Protein AF-N9L3M2-F1 (afdb_monomer_lite)

Sequence (86 aa):
MITIQDISALQSMSTFIFVMGIIAGSICTGLFKAIRTAIFLHYKYPSRIKTENGYLYRFRNMYVPLDKRNALRSQAIQKYKESRIK

Structure (mmCIF, N/CA/C/O backbone):
data_AF-N9L3M2-F1
#
_entry.id   AF-N9L3M2-F1
#
loop_
_atom_site.group_PDB
_atom_site.id
_atom_site.type_symbol
_atom_site.label_atom_id
_atom_site.label_alt_id
_atom_site.label_comp_id
_atom_site.label_asym_id
_atom_site.label_entity_id
_atom_site.label_seq_id
_atom_site.pdbx_PDB_ins_code
_atom_site.Cartn_x
_atom_site.Cartn_y
_atom_site.Cartn_z
_atom_site.occupancy
_atom_site.B_iso_or_equiv
_atom_site.auth_seq_id
_atom_site.auth_comp_id
_atom_site.auth_asym_id
_atom_site.auth_atom_id
_atom_site.pdbx_PDB_model_num
ATOM 1 N N . MET A 1 1 ? 28.666 10.654 -44.936 1.00 71.62 1 MET A N 1
ATOM 2 C CA . MET A 1 1 ? 27.899 9.523 -45.494 1.00 71.62 1 MET A CA 1
ATOM 3 C C . MET A 1 1 ? 27.446 8.694 -44.312 1.00 71.62 1 MET A C 1
ATOM 5 O O . MET A 1 1 ? 28.308 8.248 -43.572 1.00 71.62 1 MET A O 1
ATOM 9 N N . ILE A 1 2 ? 26.140 8.592 -44.073 1.00 78.94 2 ILE A N 1
ATOM 10 C CA . ILE A 1 2 ? 25.616 7.715 -43.019 1.00 78.94 2 ILE A CA 1
ATOM 11 C C . ILE A 1 2 ? 25.833 6.281 -43.494 1.00 78.94 2 ILE A C 1
ATOM 13 O O . ILE A 1 2 ? 25.467 5.943 -44.622 1.00 78.94 2 ILE A O 1
ATOM 17 N N . THR A 1 3 ? 26.478 5.470 -42.668 1.00 88.31 3 THR A N 1
ATOM 18 C CA . THR A 1 3 ? 26.762 4.073 -42.985 1.00 88.31 3 THR A CA 1
ATOM 19 C C . THR A 1 3 ? 25.631 3.172 -42.492 1.00 88.31 3 THR A C 1
ATOM 21 O O . THR A 1 3 ? 24.828 3.542 -41.637 1.00 88.31 3 THR A O 1
ATOM 24 N N . ILE A 1 4 ? 25.560 1.949 -43.018 1.00 86.62 4 ILE A N 1
ATOM 25 C CA . ILE A 1 4 ? 24.567 0.950 -42.587 1.00 86.62 4 ILE A CA 1
ATOM 26 C C . ILE A 1 4 ? 24.728 0.621 -41.089 1.00 86.62 4 ILE A C 1
ATOM 28 O O . ILE A 1 4 ? 23.741 0.346 -40.410 1.00 86.62 4 ILE A O 1
ATOM 32 N N . GLN A 1 5 ? 25.955 0.706 -40.563 1.00 88.69 5 GLN A N 1
ATOM 33 C CA . GLN A 1 5 ? 26.246 0.538 -39.137 1.00 88.69 5 GLN A CA 1
ATOM 34 C C . GLN A 1 5 ? 25.669 1.678 -38.289 1.00 88.69 5 GLN A C 1
ATOM 36 O O . GLN A 1 5 ? 25.162 1.428 -37.199 1.00 88.69 5 GLN A O 1
ATOM 41 N N . ASP A 1 6 ? 25.673 2.911 -38.799 1.00 86.88 6 ASP A N 1
ATOM 42 C CA . ASP A 1 6 ? 25.067 4.050 -38.100 1.00 86.88 6 ASP A CA 1
ATOM 43 C C . ASP A 1 6 ? 23.540 3.902 -38.019 1.00 86.88 6 ASP A C 1
ATOM 45 O O . ASP A 1 6 ? 22.931 4.195 -36.989 1.00 86.88 6 ASP A O 1
ATOM 49 N N . ILE A 1 7 ? 22.911 3.392 -39.085 1.00 89.44 7 ILE A N 1
ATOM 50 C CA . ILE A 1 7 ? 21.461 3.144 -39.132 1.00 89.44 7 ILE A CA 1
ATOM 51 C C . ILE A 1 7 ? 21.070 2.022 -38.161 1.00 89.44 7 ILE A C 1
ATOM 53 O O . ILE A 1 7 ? 20.093 2.162 -37.421 1.00 89.44 7 ILE A O 1
ATOM 57 N N . SER A 1 8 ? 21.831 0.925 -38.124 1.00 90.19 8 SER A N 1
ATOM 58 C CA . SER A 1 8 ? 21.548 -0.187 -37.210 1.00 90.19 8 SER A CA 1
ATOM 59 C C . SER A 1 8 ? 21.783 0.196 -35.745 1.00 90.19 8 SER A C 1
ATOM 61 O O . SER A 1 8 ? 20.974 -0.157 -34.881 1.00 90.19 8 SER A O 1
ATOM 63 N N . ALA A 1 9 ? 22.824 0.984 -35.461 1.00 90.19 9 ALA A N 1
ATOM 64 C CA . ALA A 1 9 ? 23.069 1.532 -34.132 1.00 90.19 9 ALA A CA 1
ATOM 65 C C . ALA A 1 9 ? 21.916 2.444 -33.687 1.00 90.19 9 ALA A C 1
ATOM 67 O O . ALA A 1 9 ? 21.383 2.261 -32.590 1.00 90.19 9 ALA A O 1
ATOM 68 N N . LEU A 1 10 ? 21.452 3.350 -34.555 1.00 90.94 10 LEU A N 1
ATOM 69 C CA . LEU A 1 10 ? 20.317 4.226 -34.260 1.00 90.94 10 LEU A CA 1
ATOM 70 C C . LEU A 1 10 ? 19.039 3.428 -33.967 1.00 90.94 10 LEU A C 1
ATOM 72 O O . LEU A 1 10 ? 18.333 3.717 -32.997 1.00 90.94 10 LEU A O 1
ATOM 76 N N . GLN A 1 11 ? 18.764 2.393 -34.766 1.00 91.25 11 GLN A N 1
ATOM 77 C CA . GLN A 1 11 ? 17.617 1.515 -34.554 1.00 91.25 11 GLN A CA 1
ATOM 78 C C . GLN A 1 11 ? 17.709 0.802 -33.201 1.00 91.25 11 GLN A C 1
ATOM 80 O O . GLN A 1 11 ? 16.737 0.825 -32.447 1.00 91.25 11 GLN A O 1
ATOM 85 N N . SER A 1 12 ? 18.876 0.248 -32.852 1.00 93.12 12 SER A N 1
ATOM 86 C CA . SER A 1 12 ? 19.081 -0.420 -31.561 1.00 93.12 12 SER A CA 1
ATOM 87 C C . SER A 1 12 ? 18.881 0.526 -30.371 1.00 93.12 12 SER A C 1
ATOM 89 O O . SER A 1 12 ? 18.174 0.171 -29.422 1.00 93.12 12 SER A O 1
ATOM 91 N N . MET A 1 13 ? 19.412 1.754 -30.447 1.00 94.44 13 MET A N 1
ATOM 92 C CA . MET A 1 13 ? 19.241 2.771 -29.40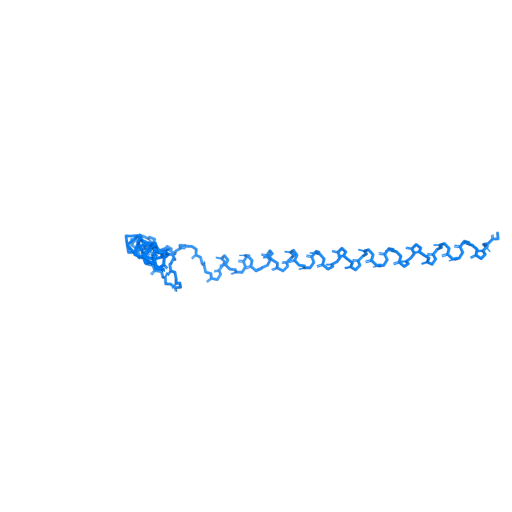6 1.00 94.44 13 MET A CA 1
ATOM 93 C C . MET A 1 13 ? 17.773 3.175 -29.266 1.00 94.44 13 MET A C 1
ATOM 95 O O . MET A 1 13 ? 17.270 3.265 -28.148 1.00 94.44 13 MET A O 1
ATOM 99 N N . SER A 1 14 ? 17.067 3.359 -30.384 1.00 92.81 14 SER A N 1
ATOM 100 C CA . SER A 1 14 ? 15.637 3.676 -30.385 1.00 92.81 14 SER A CA 1
ATOM 101 C C . SER A 1 14 ? 14.816 2.575 -29.710 1.00 92.81 14 SER A C 1
ATOM 103 O O . SER A 1 14 ? 14.040 2.862 -28.794 1.00 92.81 14 SER A O 1
ATOM 105 N N . THR A 1 15 ? 15.041 1.307 -30.074 1.00 94.25 15 THR A N 1
ATOM 106 C CA . THR A 1 15 ? 14.366 0.177 -29.417 1.00 94.25 15 THR A CA 1
ATOM 107 C C . THR A 1 15 ? 14.702 0.083 -27.935 1.00 94.25 15 THR A C 1
ATOM 109 O O . THR A 1 15 ? 13.811 -0.174 -27.129 1.00 94.25 15 THR A O 1
ATOM 112 N N . PHE A 1 16 ? 15.955 0.330 -27.548 1.00 95.06 16 PHE A N 1
ATOM 113 C CA . PHE A 1 16 ? 16.359 0.295 -26.147 1.00 95.06 16 PHE A CA 1
ATOM 114 C C . PHE A 1 16 ? 15.650 1.379 -25.327 1.00 95.06 16 PHE A C 1
ATOM 116 O O . PHE A 1 16 ? 15.062 1.077 -24.289 1.00 95.06 16 PHE A O 1
ATOM 123 N N . ILE A 1 17 ? 15.638 2.624 -25.816 1.00 95.56 17 ILE A N 1
ATOM 124 C CA . ILE A 1 17 ? 14.939 3.741 -25.164 1.00 95.56 17 ILE A CA 1
ATOM 125 C C . ILE A 1 17 ? 13.444 3.433 -25.041 1.00 95.56 17 ILE A C 1
ATOM 127 O O . ILE A 1 17 ? 12.857 3.657 -23.982 1.00 95.56 17 ILE A O 1
ATOM 131 N N . PHE A 1 18 ? 12.834 2.873 -26.087 1.00 95.06 18 PHE A N 1
ATOM 132 C CA . PHE A 1 18 ? 11.423 2.499 -26.073 1.00 95.06 18 PHE A CA 1
ATOM 133 C C . PHE A 1 18 ? 11.114 1.425 -25.019 1.00 95.06 18 PHE A C 1
ATOM 135 O O . PHE A 1 18 ? 10.213 1.606 -24.198 1.00 95.06 18 PHE A O 1
ATOM 142 N N . VAL A 1 19 ? 11.889 0.336 -24.986 1.00 96.31 19 VAL A N 1
ATOM 143 C CA . VAL A 1 19 ? 11.708 -0.755 -24.013 1.00 96.31 19 VAL A CA 1
ATOM 144 C C . VAL A 1 19 ? 11.922 -0.255 -22.585 1.00 96.31 19 VAL A C 1
ATOM 146 O O . VAL A 1 19 ? 11.091 -0.515 -21.712 1.00 96.31 19 VAL A O 1
ATOM 149 N N . MET A 1 20 ? 12.980 0.521 -22.342 1.00 96.56 20 MET A N 1
ATOM 150 C CA . MET A 1 20 ? 13.243 1.103 -21.023 1.00 96.56 20 MET A CA 1
ATOM 151 C C . MET A 1 20 ? 12.145 2.086 -20.606 1.00 96.56 20 MET A C 1
ATOM 153 O O . MET A 1 20 ? 11.753 2.101 -19.438 1.00 96.56 20 MET A O 1
ATOM 157 N N . GLY A 1 21 ? 11.591 2.845 -21.554 1.00 94.75 21 GLY A N 1
ATOM 158 C CA . GLY A 1 21 ? 10.438 3.714 -21.334 1.00 94.75 21 GLY A CA 1
ATOM 159 C C . GLY A 1 21 ? 9.192 2.941 -20.897 1.00 94.75 21 GLY A C 1
ATOM 160 O O . GLY A 1 21 ? 8.538 3.338 -19.932 1.00 94.75 21 GLY A O 1
ATOM 161 N N . ILE A 1 22 ? 8.892 1.805 -21.536 1.00 95.19 22 ILE A N 1
ATOM 162 C CA . ILE A 1 22 ? 7.777 0.928 -21.135 1.00 95.19 22 ILE A CA 1
ATOM 163 C C . ILE A 1 22 ? 8.004 0.373 -19.728 1.00 95.19 22 ILE A C 1
ATOM 165 O O . ILE A 1 22 ? 7.095 0.421 -18.896 1.00 95.19 22 ILE A O 1
ATOM 169 N N . ILE A 1 23 ? 9.207 -0.131 -19.441 1.00 94.81 23 ILE A N 1
ATOM 170 C CA . ILE A 1 23 ? 9.535 -0.704 -18.129 1.00 94.81 23 ILE A CA 1
ATOM 171 C C . ILE A 1 23 ? 9.384 0.362 -17.040 1.00 94.81 23 ILE A C 1
ATOM 173 O O . ILE A 1 23 ? 8.635 0.155 -16.082 1.00 94.81 23 ILE A O 1
ATOM 177 N N . ALA A 1 24 ? 10.013 1.527 -17.212 1.00 94.12 24 ALA A N 1
ATOM 178 C CA . ALA A 1 24 ? 9.902 2.639 -16.272 1.00 94.12 24 ALA A CA 1
ATOM 179 C C . ALA A 1 24 ? 8.443 3.098 -16.110 1.00 94.12 24 ALA A C 1
ATOM 181 O O . ALA A 1 24 ? 7.967 3.266 -14.986 1.00 94.12 24 ALA A O 1
ATOM 182 N N . GLY A 1 25 ? 7.704 3.215 -17.217 1.00 93.50 25 GLY A N 1
ATOM 183 C CA . GLY A 1 25 ? 6.280 3.535 -17.210 1.00 93.50 25 GLY A CA 1
ATOM 184 C C . GLY A 1 25 ? 5.470 2.541 -16.378 1.00 93.50 25 GLY A C 1
ATOM 185 O O . GLY A 1 25 ? 4.697 2.950 -15.512 1.00 93.50 25 GLY A O 1
ATOM 186 N N . SER A 1 26 ? 5.687 1.238 -16.562 1.00 92.25 26 SER A N 1
ATOM 187 C CA . SER A 1 26 ? 4.974 0.189 -15.821 1.00 92.25 26 SER A CA 1
ATOM 188 C C . SER A 1 26 ? 5.210 0.274 -14.305 1.00 92.25 26 SER A C 1
ATOM 190 O O . SER A 1 26 ? 4.253 0.221 -13.525 1.00 92.25 26 SER A O 1
ATOM 192 N N . ILE A 1 27 ? 6.458 0.516 -13.890 1.00 92.94 27 ILE A N 1
ATOM 193 C CA . ILE A 1 27 ? 6.848 0.674 -12.483 1.00 92.94 27 ILE A CA 1
ATOM 194 C C . ILE A 1 27 ? 6.176 1.915 -11.890 1.00 92.94 27 ILE A C 1
ATOM 196 O O . ILE A 1 27 ? 5.519 1.833 -10.846 1.00 92.94 27 ILE A O 1
ATOM 200 N N . CYS A 1 28 ? 6.276 3.051 -12.584 1.00 93.50 28 CYS A N 1
ATOM 201 C CA . CYS A 1 28 ? 5.635 4.295 -12.169 1.00 93.50 28 CYS A CA 1
ATOM 202 C C . CYS A 1 28 ? 4.120 4.116 -12.028 1.00 93.50 28 CYS A C 1
ATOM 204 O O . CYS A 1 28 ? 3.539 4.544 -11.033 1.00 93.50 28 CYS A O 1
ATOM 20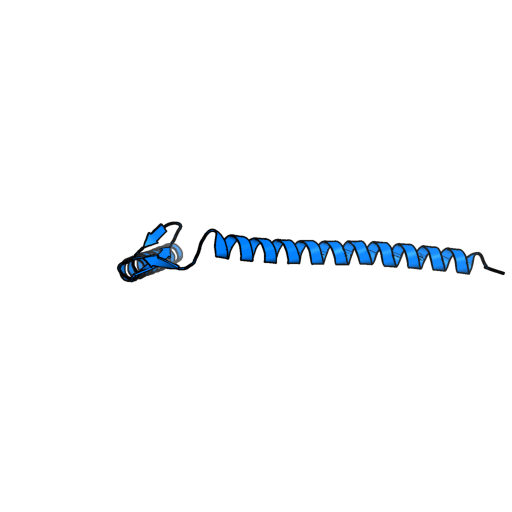6 N N . THR A 1 29 ? 3.473 3.423 -12.967 1.00 92.94 29 THR A N 1
ATOM 207 C CA . THR A 1 29 ? 2.023 3.180 -12.923 1.00 92.94 29 THR A CA 1
ATOM 208 C C . THR A 1 29 ? 1.622 2.381 -11.679 1.00 92.94 29 THR A C 1
ATOM 210 O O . THR A 1 29 ? 0.632 2.713 -11.020 1.00 92.94 29 THR A O 1
ATOM 213 N N . GLY A 1 30 ? 2.409 1.363 -11.312 1.00 89.00 30 GLY A N 1
ATOM 214 C CA . GLY A 1 30 ? 2.216 0.603 -10.075 1.00 89.00 30 GLY A CA 1
ATOM 215 C C . GLY A 1 30 ? 2.318 1.485 -8.827 1.00 89.00 30 GLY A C 1
ATOM 216 O O . GLY A 1 30 ? 1.435 1.447 -7.964 1.00 89.00 30 GLY A O 1
ATOM 217 N N . LEU A 1 31 ? 3.341 2.341 -8.771 1.00 92.75 31 LEU A N 1
ATOM 218 C CA . LEU A 1 31 ? 3.561 3.275 -7.666 1.00 92.75 31 LEU A CA 1
ATOM 219 C C . LEU A 1 31 ? 2.420 4.300 -7.545 1.00 92.75 31 LEU A C 1
ATOM 221 O O . LEU A 1 31 ? 1.840 4.460 -6.469 1.00 92.75 31 LEU A O 1
ATOM 225 N N . PHE A 1 32 ? 2.024 4.938 -8.649 1.00 92.44 32 PHE A N 1
ATOM 226 C CA . PHE A 1 32 ? 0.910 5.891 -8.662 1.00 92.44 32 PHE A CA 1
ATOM 227 C C . PHE A 1 32 ? -0.414 5.239 -8.262 1.00 92.44 32 PHE A C 1
ATOM 229 O O . PHE A 1 32 ? -1.202 5.839 -7.526 1.00 92.44 32 PHE A O 1
ATOM 236 N N . LYS A 1 33 ? -0.661 3.993 -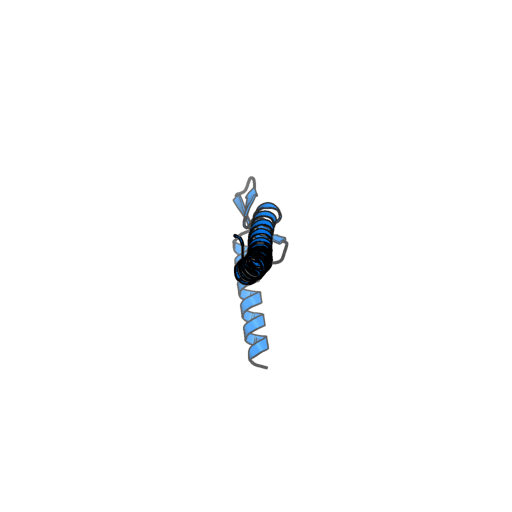8.682 1.00 93.19 33 LYS A N 1
ATOM 237 C CA . LYS A 1 33 ? -1.847 3.238 -8.262 1.00 93.19 33 LYS A CA 1
ATOM 238 C C . LYS A 1 33 ? -1.844 2.980 -6.755 1.00 93.19 33 LYS A C 1
ATOM 240 O O . LYS A 1 33 ? -2.886 3.148 -6.115 1.00 93.19 33 LYS A O 1
ATOM 245 N N . ALA A 1 34 ? -0.698 2.614 -6.181 1.00 91.81 34 ALA A N 1
ATOM 246 C CA . ALA A 1 34 ? -0.561 2.414 -4.740 1.00 91.81 34 ALA A CA 1
ATOM 247 C C . ALA A 1 34 ? -0.815 3.716 -3.964 1.00 91.81 34 ALA A C 1
ATOM 249 O O . ALA A 1 34 ? -1.634 3.727 -3.043 1.00 91.81 34 ALA A O 1
ATOM 250 N N . ILE A 1 35 ? -0.207 4.827 -4.395 1.00 92.62 35 ILE A N 1
ATOM 251 C CA . ILE A 1 35 ? -0.404 6.155 -3.793 1.00 92.62 35 ILE A CA 1
ATOM 252 C C . ILE A 1 35 ? -1.879 6.564 -3.860 1.00 92.62 35 ILE A C 1
ATOM 254 O O . ILE A 1 35 ? -2.478 6.897 -2.838 1.00 92.62 35 ILE A O 1
ATOM 258 N N . ARG A 1 36 ? -2.505 6.470 -5.040 1.00 93.25 36 ARG A N 1
ATOM 259 C CA . ARG A 1 36 ? -3.928 6.794 -5.221 1.00 93.25 36 ARG A CA 1
ATOM 260 C C . ARG A 1 36 ? -4.816 5.953 -4.306 1.00 93.25 36 ARG A C 1
ATOM 262 O O . ARG A 1 36 ? -5.760 6.476 -3.720 1.00 93.25 36 ARG A O 1
ATOM 269 N N . THR A 1 37 ? -4.510 4.666 -4.168 1.00 92.94 37 THR A N 1
ATOM 270 C CA . THR A 1 37 ? -5.261 3.756 -3.294 1.00 92.94 37 THR A CA 1
ATOM 271 C C . THR A 1 37 ? -5.101 4.145 -1.825 1.00 92.94 37 THR A C 1
ATOM 273 O O . THR A 1 37 ? -6.093 4.189 -1.100 1.00 92.94 37 THR A O 1
ATOM 276 N N . ALA A 1 38 ? -3.886 4.482 -1.387 1.00 89.19 38 ALA A N 1
ATOM 277 C CA . ALA A 1 38 ? -3.625 4.933 -0.022 1.00 89.19 38 ALA A CA 1
ATOM 278 C C . ALA A 1 38 ? -4.378 6.233 0.304 1.00 89.19 38 ALA A C 1
ATOM 280 O O . ALA A 1 38 ? -5.048 6.313 1.335 1.00 89.19 38 ALA A O 1
ATOM 281 N N . ILE A 1 39 ? -4.344 7.210 -0.609 1.00 91.00 39 ILE A N 1
ATOM 282 C CA . ILE A 1 39 ? -5.092 8.468 -0.487 1.00 91.00 39 ILE A CA 1
ATOM 283 C C . ILE A 1 39 ? -6.596 8.181 -0.404 1.00 91.00 39 ILE A C 1
ATOM 285 O O . ILE A 1 39 ? -7.269 8.633 0.521 1.00 91.00 39 ILE A O 1
ATOM 289 N N . PHE A 1 40 ? -7.127 7.374 -1.324 1.00 92.50 40 PHE A N 1
ATOM 290 C CA . PHE A 1 40 ? -8.545 7.019 -1.336 1.00 92.50 40 PHE A CA 1
ATOM 291 C C . PHE A 1 40 ? -8.986 6.331 -0.038 1.00 92.50 40 PHE A C 1
ATOM 293 O O . PHE A 1 40 ? -10.034 6.664 0.514 1.00 92.50 40 PHE A O 1
ATOM 300 N N . LEU A 1 41 ? -8.181 5.402 0.486 1.00 88.19 41 LEU A N 1
ATOM 301 C CA . LEU A 1 41 ? -8.457 4.727 1.755 1.00 88.19 41 LEU A CA 1
ATOM 302 C C . LEU A 1 41 ? -8.444 5.691 2.943 1.00 88.19 41 LEU A C 1
ATOM 304 O O . LEU A 1 41 ? -9.267 5.530 3.846 1.00 88.19 41 LEU A O 1
ATOM 308 N N . HIS A 1 42 ? -7.546 6.677 2.939 1.00 86.56 42 HIS A N 1
ATOM 309 C CA . HIS A 1 42 ? -7.467 7.685 3.992 1.00 86.56 42 HIS A CA 1
ATOM 310 C C . HIS A 1 42 ? -8.753 8.516 4.079 1.00 86.56 42 HIS A C 1
ATOM 312 O O . HIS A 1 42 ? -9.296 8.690 5.169 1.00 86.56 42 HIS A O 1
ATOM 318 N N . TYR A 1 43 ? -9.274 8.962 2.932 1.00 86.56 43 TYR A N 1
ATOM 319 C CA . TYR A 1 43 ? -10.500 9.764 2.876 1.00 86.56 43 TYR A CA 1
ATOM 320 C C . TYR A 1 43 ? -11.773 8.939 3.060 1.00 86.56 43 TYR A C 1
ATOM 322 O O . TYR A 1 43 ? -12.675 9.356 3.782 1.00 86.56 43 TYR A O 1
ATOM 330 N N . LYS A 1 44 ? -11.866 7.761 2.432 1.00 87.56 44 LYS A N 1
ATOM 331 C CA . LYS A 1 44 ? -13.076 6.928 2.506 1.00 87.56 44 LYS A CA 1
ATOM 332 C C . LYS A 1 44 ? -13.268 6.300 3.885 1.00 87.56 44 LYS A C 1
ATOM 334 O O . LYS A 1 44 ? -14.397 6.075 4.313 1.00 87.56 44 LYS A O 1
ATOM 339 N N . TYR A 1 45 ? -12.173 5.989 4.573 1.00 87.12 45 TYR A N 1
ATOM 340 C CA . TYR A 1 45 ? -12.214 5.287 5.848 1.00 87.12 45 TYR A CA 1
ATOM 341 C C . TYR A 1 45 ? -11.271 5.929 6.873 1.00 87.12 45 TYR A C 1
ATOM 343 O O . TYR A 1 45 ? -10.258 5.315 7.246 1.00 87.12 45 TYR A O 1
ATOM 351 N N . PRO A 1 46 ? -11.595 7.141 7.355 1.00 87.19 46 PRO A N 1
ATOM 352 C CA . PRO A 1 46 ? -10.765 7.839 8.323 1.00 87.19 46 PRO A CA 1
ATOM 353 C C . PRO A 1 46 ? -10.509 6.987 9.572 1.00 87.19 46 PRO A C 1
ATOM 355 O O . PRO A 1 46 ? -11.325 6.175 10.002 1.00 87.19 46 PRO A O 1
ATOM 358 N N . SER A 1 47 ? -9.335 7.162 10.177 1.00 86.94 47 SER A N 1
ATOM 359 C CA . SER A 1 47 ? -8.971 6.436 11.405 1.00 86.94 47 SER A CA 1
ATOM 360 C C . SER A 1 47 ? -9.845 6.847 12.598 1.00 86.94 47 SER A C 1
ATOM 362 O O . SER A 1 47 ? -10.143 6.034 13.478 1.00 86.94 47 SER A O 1
ATOM 364 N N . ARG A 1 48 ? -10.284 8.112 12.607 1.00 89.62 48 ARG A N 1
ATOM 365 C CA . ARG A 1 48 ? -11.125 8.703 13.645 1.00 89.62 48 ARG A CA 1
ATOM 366 C C . ARG A 1 48 ? -12.131 9.683 13.055 1.00 89.62 48 ARG A C 1
ATOM 368 O O . ARG A 1 48 ? -11.807 10.383 12.100 1.00 89.62 48 ARG A O 1
ATOM 375 N N . ILE A 1 49 ? -13.307 9.760 13.662 1.00 90.69 49 ILE A N 1
ATOM 376 C CA . ILE A 1 49 ? -14.356 10.730 13.337 1.00 90.69 49 ILE A CA 1
ATOM 377 C C . ILE A 1 49 ? -14.617 11.564 14.591 1.00 90.69 49 ILE A C 1
ATOM 379 O O . ILE A 1 49 ? -14.757 11.007 15.681 1.00 90.69 49 ILE A O 1
ATOM 383 N N . LYS A 1 50 ? -14.641 12.893 14.449 1.00 90.69 50 LYS A N 1
ATOM 384 C CA . LYS A 1 50 ? -15.020 13.806 15.533 1.00 90.69 50 LYS A CA 1
ATOM 385 C C . LYS A 1 50 ? -16.545 13.853 15.627 1.00 90.69 50 LYS A C 1
ATOM 387 O O . LYS A 1 50 ? -17.221 13.993 14.615 1.00 90.69 50 LYS A O 1
ATOM 392 N N . THR A 1 51 ? -17.057 13.736 16.838 1.00 89.25 51 THR A N 1
ATOM 393 C CA . THR A 1 51 ? -18.475 13.825 17.203 1.00 89.25 51 THR A CA 1
ATOM 394 C C . THR A 1 51 ? -18.640 14.894 18.282 1.00 89.25 51 THR A C 1
ATOM 396 O O . THR A 1 51 ? -17.644 15.349 18.846 1.00 89.25 51 THR A O 1
ATOM 399 N N . GLU A 1 52 ? -19.875 15.288 18.586 1.00 90.19 52 GLU A N 1
ATOM 400 C CA . GLU A 1 52 ? -20.178 16.285 19.628 1.00 90.19 52 GLU A CA 1
ATOM 401 C C . GLU A 1 52 ? -19.618 15.881 21.002 1.00 90.19 52 GLU A C 1
ATOM 403 O O . GLU A 1 52 ? -19.088 16.713 21.730 1.00 90.19 52 GLU A O 1
ATOM 408 N N . ASN A 1 53 ? -19.619 14.578 21.296 1.00 86.31 53 ASN A N 1
ATOM 409 C CA . ASN A 1 53 ? -19.213 14.018 22.586 1.00 86.31 53 ASN A CA 1
ATOM 410 C C . ASN A 1 53 ? -17.769 13.470 22.602 1.00 86.31 53 ASN A C 1
ATOM 412 O O . ASN A 1 53 ? -17.384 12.784 23.547 1.00 86.31 53 ASN A O 1
ATOM 416 N N . GLY A 1 54 ? -16.964 13.718 21.558 1.00 90.06 54 GLY A N 1
ATOM 417 C CA . GLY A 1 54 ? -15.569 13.258 21.483 1.00 90.06 54 GLY A CA 1
ATOM 418 C C . GLY A 1 54 ? -15.195 12.588 20.159 1.00 90.06 54 GLY A C 1
ATOM 419 O O . GLY A 1 54 ? -15.687 12.967 19.099 1.00 90.06 54 GLY A O 1
ATOM 420 N N . TYR A 1 55 ? -14.296 11.599 20.192 1.00 92.81 55 TYR A N 1
ATOM 421 C CA . TYR A 1 55 ? -13.813 10.904 18.991 1.00 92.81 55 TYR A CA 1
ATOM 422 C C . TYR A 1 55 ? -14.280 9.450 18.936 1.00 92.81 55 TYR A C 1
ATOM 424 O O . TYR A 1 55 ? -14.120 8.692 19.893 1.00 92.81 55 TYR A O 1
ATOM 432 N N . LEU A 1 56 ? -14.761 9.037 17.766 1.00 92.62 56 LEU A N 1
ATOM 433 C CA . LEU A 1 56 ? -14.962 7.633 17.434 1.00 92.62 56 LEU A CA 1
ATOM 434 C C . LEU A 1 56 ? -13.765 7.115 16.647 1.00 92.62 56 LEU A C 1
ATOM 436 O O . LEU A 1 56 ? -13.271 7.781 15.739 1.00 92.62 56 LEU A O 1
ATOM 440 N N . TYR A 1 57 ? -13.322 5.906 16.965 1.00 92.25 57 TYR A N 1
ATOM 441 C CA . TYR A 1 57 ? -12.169 5.259 16.357 1.00 92.25 57 TYR A CA 1
ATOM 442 C C . TYR A 1 57 ? -12.609 4.075 15.507 1.00 92.25 57 TYR A C 1
ATOM 444 O O . TYR A 1 57 ? -13.476 3.289 15.899 1.00 92.25 57 TYR A O 1
ATOM 452 N N . ARG A 1 58 ? -11.970 3.916 14.351 1.00 89.25 58 ARG A N 1
ATOM 453 C CA . ARG A 1 58 ? -12.265 2.828 13.422 1.00 89.25 58 ARG A CA 1
ATOM 454 C C . ARG A 1 58 ? -11.742 1.484 13.949 1.00 89.25 58 ARG A C 1
ATOM 456 O O . ARG A 1 58 ? -10.574 1.354 14.325 1.00 89.25 58 ARG A O 1
ATOM 463 N N . PHE A 1 59 ? -12.587 0.456 13.912 1.00 90.44 59 PHE A N 1
ATOM 464 C CA . PHE A 1 59 ? -12.241 -0.941 14.180 1.00 90.44 59 PHE A CA 1
ATOM 465 C C . PHE A 1 59 ? -13.100 -1.863 13.304 1.00 90.44 59 PHE A C 1
ATOM 467 O O . PHE A 1 59 ? -14.315 -1.764 13.361 1.00 90.44 59 PHE A O 1
ATOM 474 N N . ARG A 1 60 ? -12.497 -2.745 12.485 1.00 82.19 60 ARG A N 1
ATOM 475 C CA . ARG A 1 60 ? -13.211 -3.737 11.638 1.00 82.19 60 ARG A CA 1
ATOM 476 C C . ARG A 1 60 ? -14.510 -3.200 10.983 1.00 82.19 60 ARG A C 1
ATOM 478 O O . ARG A 1 60 ? -15.576 -3.767 11.161 1.00 82.19 60 ARG A O 1
ATOM 485 N N . ASN A 1 61 ? -14.406 -2.098 10.236 1.00 84.50 61 ASN A N 1
ATOM 486 C CA . ASN A 1 61 ? -15.501 -1.416 9.510 1.00 84.50 61 ASN A CA 1
ATOM 487 C C . ASN A 1 61 ? -16.562 -0.678 10.344 1.00 84.50 61 ASN A C 1
ATOM 489 O O . ASN A 1 61 ? -17.485 -0.114 9.768 1.00 84.50 61 ASN A O 1
ATOM 493 N N . MET A 1 62 ? -16.407 -0.598 11.661 1.00 89.75 62 MET A N 1
ATOM 494 C CA . MET A 1 62 ? -17.279 0.179 12.544 1.00 89.75 62 MET A CA 1
ATOM 495 C C . MET A 1 62 ? -16.493 1.283 13.254 1.00 89.75 62 MET A C 1
ATOM 497 O O . MET A 1 62 ? -15.277 1.183 13.438 1.00 89.75 62 MET A O 1
ATOM 501 N N . TYR A 1 63 ? -17.193 2.345 13.646 1.00 91.50 63 TYR A N 1
ATOM 502 C CA . TYR A 1 63 ? -16.652 3.433 14.455 1.00 91.50 63 TYR A CA 1
ATOM 503 C C . TYR A 1 63 ? -17.180 3.290 15.873 1.00 91.50 63 TYR A C 1
ATOM 505 O O . TYR A 1 63 ? -18.387 3.228 16.088 1.00 91.50 63 TYR A O 1
ATOM 513 N N . VAL A 1 64 ? -16.271 3.190 16.835 1.00 92.06 64 VAL A N 1
ATOM 514 C CA . VAL A 1 64 ? -16.615 2.955 18.238 1.00 92.06 64 VAL A CA 1
ATOM 515 C C . VAL A 1 64 ? -15.848 3.892 19.163 1.00 92.06 64 VAL A C 1
ATOM 517 O O . VAL A 1 64 ? -14.760 4.349 18.800 1.00 92.06 64 VAL A O 1
ATOM 5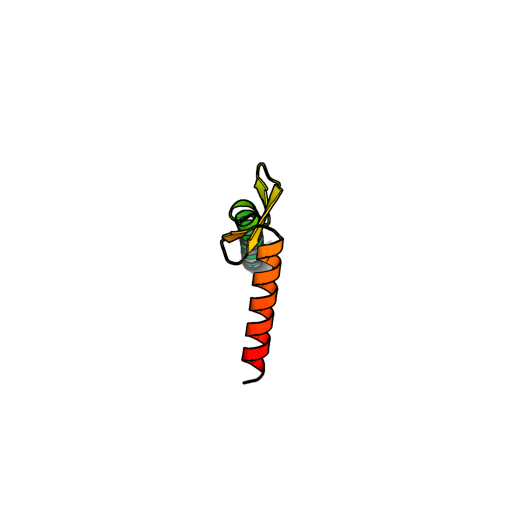20 N N . PRO A 1 65 ? -16.368 4.150 20.373 1.00 92.94 65 PRO A N 1
ATOM 521 C CA . PRO A 1 65 ? -15.605 4.816 21.419 1.00 92.94 65 PRO A CA 1
ATOM 522 C C . PRO A 1 65 ? -14.290 4.085 21.715 1.00 92.94 65 PRO A C 1
ATOM 524 O O . PRO A 1 65 ? -14.162 2.876 21.478 1.00 92.94 65 PRO A O 1
ATOM 527 N N . LEU A 1 66 ? -13.315 4.821 22.249 1.00 89.81 66 LEU A N 1
ATOM 528 C CA . LEU A 1 66 ? -11.962 4.317 22.491 1.00 89.81 66 LEU A CA 1
ATOM 529 C C . LEU A 1 66 ? -11.946 3.064 23.381 1.00 89.81 66 LEU A C 1
ATOM 531 O O . LEU A 1 66 ? -11.266 2.091 23.051 1.00 89.81 66 LEU A O 1
ATOM 535 N N . ASP A 1 67 ? -12.749 3.046 24.443 1.00 90.94 67 ASP A N 1
ATOM 536 C CA . ASP A 1 67 ? -12.795 1.933 25.400 1.00 90.94 67 ASP A CA 1
ATOM 537 C C . ASP A 1 67 ? -13.296 0.647 24.742 1.00 90.94 67 ASP A C 1
ATOM 539 O O . ASP A 1 67 ? -12.674 -0.415 24.837 1.00 90.94 67 ASP A O 1
ATOM 543 N N . LYS A 1 68 ? -14.372 0.764 23.955 1.00 90.56 68 LYS A N 1
ATOM 544 C CA . LYS A 1 68 ? -14.934 -0.355 23.194 1.00 90.56 68 LYS A CA 1
ATOM 545 C C . LYS A 1 68 ? -13.955 -0.853 22.131 1.00 90.56 68 LYS A C 1
ATOM 547 O O . LYS A 1 68 ? -13.835 -2.061 21.933 1.00 90.56 68 LYS A O 1
ATOM 552 N N . ARG A 1 69 ? -13.207 0.042 21.473 1.00 90.75 69 ARG A N 1
ATOM 553 C CA . ARG A 1 69 ? -12.139 -0.352 20.538 1.00 90.75 69 ARG A CA 1
ATOM 554 C C . ARG A 1 69 ? -11.056 -1.167 21.236 1.00 90.75 69 ARG A C 1
ATOM 556 O O . ARG A 1 69 ? -10.616 -2.174 20.683 1.00 90.75 69 ARG A O 1
ATOM 563 N N . ASN A 1 70 ? -10.613 -0.735 22.413 1.00 91.94 70 ASN A N 1
ATOM 564 C CA . ASN A 1 70 ? -9.556 -1.414 23.157 1.00 91.94 70 ASN A CA 1
ATOM 565 C C . ASN A 1 70 ? -10.003 -2.808 23.615 1.00 91.94 70 ASN A C 1
ATOM 567 O O . ASN A 1 70 ? -9.257 -3.767 23.418 1.00 91.94 70 ASN A O 1
ATOM 571 N N . ALA A 1 71 ? -11.241 -2.940 24.102 1.00 93.25 71 ALA A N 1
ATOM 572 C CA . ALA A 1 71 ? -11.832 -4.230 24.460 1.00 93.25 71 ALA A CA 1
ATOM 573 C C . ALA A 1 71 ? -11.954 -5.181 23.254 1.00 93.25 71 ALA A C 1
ATOM 575 O O . ALA A 1 71 ? -11.567 -6.346 23.321 1.00 93.25 71 ALA A O 1
ATOM 576 N N . LEU A 1 72 ? -12.429 -4.689 22.106 1.00 91.38 72 LEU A N 1
ATOM 577 C CA . LEU A 1 72 ? -12.514 -5.507 20.890 1.00 91.38 72 LEU A CA 1
ATOM 578 C C . LEU A 1 72 ? -11.127 -5.908 20.363 1.00 91.38 72 LEU A C 1
ATOM 580 O O . LEU A 1 72 ? -10.947 -7.002 19.823 1.00 91.38 72 LEU A O 1
ATOM 584 N N . ARG A 1 73 ? -10.131 -5.030 20.518 1.00 90.19 73 ARG A N 1
ATOM 585 C CA . ARG A 1 73 ? -8.747 -5.302 20.121 1.00 90.19 73 ARG A CA 1
ATOM 586 C C . ARG A 1 73 ? -8.118 -6.381 20.998 1.00 90.19 73 ARG A C 1
ATOM 588 O O . ARG A 1 73 ? -7.483 -7.279 20.449 1.00 90.19 73 ARG A O 1
ATOM 595 N N . SER A 1 74 ? -8.298 -6.321 22.317 1.00 91.81 74 SER A N 1
ATOM 596 C CA . SER A 1 74 ? -7.775 -7.344 23.229 1.00 91.81 74 SER A CA 1
ATOM 597 C C . SER A 1 74 ? -8.428 -8.704 22.977 1.00 91.81 74 SER A C 1
ATOM 599 O O . SER A 1 74 ? -7.710 -9.692 22.841 1.00 91.81 74 SER A O 1
ATOM 601 N N . GLN A 1 75 ? -9.750 -8.749 22.779 1.00 91.94 75 GLN A N 1
ATOM 602 C CA . GLN A 1 75 ? -10.466 -9.975 22.401 1.00 91.94 75 GLN A CA 1
ATOM 603 C C . GLN A 1 75 ? -9.947 -10.574 21.086 1.00 91.94 75 GLN A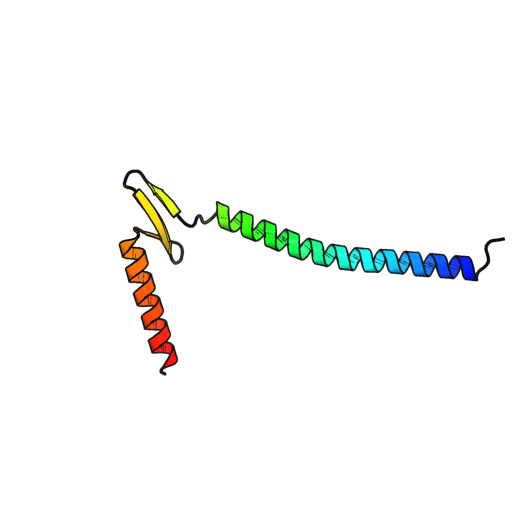 C 1
ATOM 605 O O . GLN A 1 75 ? -9.733 -11.781 20.990 1.00 91.94 75 GLN A O 1
ATOM 610 N N . ALA A 1 76 ? -9.704 -9.741 20.069 1.00 89.50 76 ALA A N 1
ATOM 611 C CA . ALA A 1 76 ? -9.170 -10.210 18.792 1.00 89.50 76 ALA A CA 1
ATOM 612 C C . ALA A 1 76 ? -7.747 -10.783 18.926 1.00 89.50 76 ALA A C 1
ATOM 614 O O . ALA A 1 76 ? -7.445 -11.808 18.313 1.00 89.50 76 ALA A O 1
ATOM 615 N N . ILE A 1 77 ? -6.891 -10.149 19.735 1.00 89.94 77 ILE A N 1
ATOM 616 C CA . ILE A 1 77 ? -5.534 -10.637 20.024 1.00 89.94 77 ILE A CA 1
ATOM 617 C C . ILE A 1 77 ? -5.593 -11.970 20.776 1.00 89.94 77 ILE A C 1
ATOM 619 O O . ILE A 1 77 ? -4.864 -12.897 20.430 1.00 89.94 77 ILE A O 1
ATOM 623 N N . GLN A 1 78 ? -6.467 -12.077 21.776 1.00 92.06 78 GLN A N 1
ATOM 624 C CA . GLN A 1 78 ? -6.630 -13.287 22.576 1.00 92.06 78 GLN A CA 1
ATOM 625 C C . GLN A 1 78 ? -7.094 -14.467 21.712 1.00 92.06 78 GLN A C 1
ATOM 627 O O . GLN A 1 78 ? -6.440 -15.508 21.693 1.00 92.06 78 GLN A O 1
ATOM 632 N N . LYS A 1 79 ? -8.126 -14.260 20.886 1.00 90.94 79 LYS A N 1
ATOM 633 C CA . LYS A 1 79 ? -8.620 -15.271 19.941 1.00 90.94 79 LYS A CA 1
ATOM 634 C C . LYS A 1 79 ? -7.538 -15.730 18.956 1.00 90.94 79 LYS A C 1
ATOM 636 O O . LYS A 1 79 ? -7.467 -16.906 18.612 1.00 90.94 79 LYS A O 1
ATOM 641 N N . TYR A 1 80 ? -6.685 -14.810 18.500 1.00 89.56 80 TYR A N 1
ATOM 642 C CA . TYR A 1 80 ? -5.560 -15.148 17.628 1.00 89.56 80 TYR A CA 1
ATOM 643 C C . TYR A 1 80 ? -4.513 -16.011 18.347 1.00 89.56 80 TYR A C 1
ATOM 645 O O . TYR A 1 80 ? -4.060 -17.011 17.790 1.00 89.56 80 TYR A O 1
ATOM 653 N N . LYS A 1 81 ? -4.160 -15.671 19.593 1.00 89.12 81 LYS A N 1
ATOM 654 C CA . LYS A 1 81 ? -3.249 -16.488 20.410 1.00 89.12 81 LYS A CA 1
ATOM 655 C C . LYS A 1 81 ? -3.798 -17.899 20.618 1.00 89.12 81 LYS A C 1
ATOM 657 O O . LYS A 1 81 ? -3.075 -18.858 20.383 1.00 89.12 81 LYS A O 1
ATOM 662 N N . GLU A 1 82 ? -5.072 -18.026 20.975 1.00 89.62 82 GLU A N 1
ATOM 663 C CA . GLU A 1 82 ? -5.735 -19.32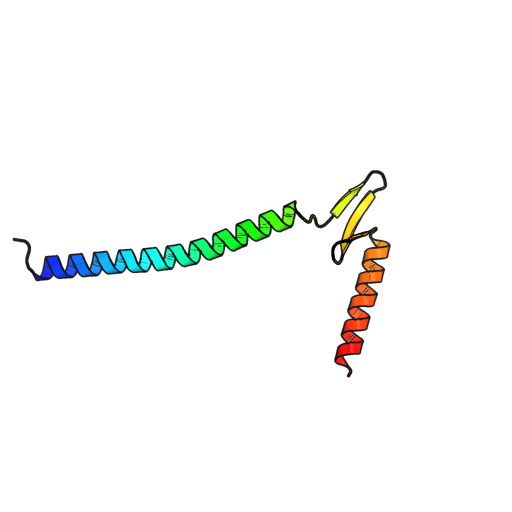3 21.168 1.00 89.62 82 GLU A CA 1
ATOM 664 C C . GLU A 1 82 ? -5.744 -20.168 19.888 1.00 89.62 82 GLU A C 1
ATOM 666 O O . GLU A 1 82 ? -5.512 -21.372 19.940 1.00 89.62 82 GLU A O 1
ATOM 671 N N . SER A 1 83 ? -5.930 -19.542 18.722 1.00 86.12 83 SER A N 1
ATOM 672 C CA . SER A 1 83 ? -5.892 -20.245 17.432 1.00 86.12 83 SER A CA 1
ATOM 673 C C . SER A 1 83 ? -4.507 -20.764 17.025 1.00 86.12 83 SER A C 1
ATOM 675 O O . SER A 1 83 ? -4.428 -21.625 16.161 1.00 86.12 83 SER A O 1
ATOM 677 N N . ARG A 1 84 ? -3.427 -20.244 17.624 1.00 79.25 84 ARG A N 1
ATOM 678 C CA . ARG A 1 84 ? -2.028 -20.624 17.340 1.00 79.25 84 ARG A CA 1
ATOM 679 C C . ARG A 1 84 ? -1.492 -21.728 18.255 1.00 79.25 84 ARG A C 1
ATOM 681 O O . ARG A 1 84 ? -0.374 -22.178 18.036 1.00 79.25 84 ARG A O 1
ATOM 688 N N . ILE A 1 85 ? -2.238 -22.080 19.303 1.00 74.31 85 ILE A N 1
ATOM 689 C CA . ILE A 1 85 ? -1.868 -23.109 20.289 1.00 74.31 85 ILE A CA 1
ATOM 690 C C . ILE A 1 85 ? -2.527 -24.464 19.947 1.00 74.31 85 ILE A C 1
ATOM 692 O O . ILE A 1 85 ? -2.167 -25.482 20.528 1.00 74.31 85 ILE A O 1
ATOM 696 N N . LYS A 1 86 ? -3.461 -24.487 18.986 1.00 54.34 86 LYS A N 1
ATOM 697 C CA . LYS A 1 86 ? -3.965 -25.712 18.348 1.00 54.34 86 LYS A CA 1
ATOM 698 C C . LYS A 1 86 ? -3.101 -26.093 17.157 1.00 54.34 86 LYS A C 1
ATOM 700 O O . LYS A 1 86 ? -2.976 -27.312 16.933 1.00 54.34 86 LYS A O 1
#

Foldseek 3Di:
DQDPVNVVVVVVVVVVVVVVVVVVVVVVVVVVVVVVVVVCCCVVPPQWDADPVGIFGDDPRDTHPPVVRVVVVVVVVVVVVVVVVD

pLDDT: mean 89.83, std 5.69, range [54.34, 96.56]

Secondary structure (DSSP, 8-state):
---HHHHHHHHHHHHHHHHHHHHHHHHHHHHHHHHHHHHHHHHHS-SEEEETTEEEEEETTEEE-HHHHHHHHHHHHHHHHHHT--

Radius of gyration: 27.04 Å; chains: 1; bounding box: 48×42×71 Å